Protein AF-A0A2T4DG05-F1 (afdb_monomer_lite)

Foldseek 3Di:
DDVVLVVLFDDDQPLVVLVLQQVQQVVQVPPPDRDFWWKWFQFPPRDIDTATFPDADNVQQKTWGWDADVNHIDIDIDGSVRTPDMDTPPCVVCSCSRSVNPDDD

Sequence (105 aa):
MDFNKLLQLKADSPQNVLKKLYEHSKNEEDKEKPILPQLTLMLSRGVLISGFLLDYNISNGEILLGQLHEGMPELKYCNSASVMSLELHNTKPFMYLLSDGKIAF

Organism: NCBI:txid1046115

Secondary structure (DSSP, 8-state):
--HHHHTT-----HHHHHHHHHHHHHHHTTSSS--PPEEEEEEGGG-EEEEEEEEEETTTTEEEEEEEETTEEEEEEEEGGGEEEEEEES-GGGHHHHTTT-S--

Structure (mmCIF, N/CA/C/O backbone):
data_AF-A0A2T4DG05-F1
#
_entry.id   AF-A0A2T4DG05-F1
#
loop_
_atom_site.group_PDB
_atom_site.id
_atom_site.type_symbol
_atom_site.label_atom_id
_atom_site.label_alt_id
_atom_site.label_comp_id
_atom_site.label_asym_id
_atom_site.label_entity_id
_atom_site.label_seq_id
_atom_site.pdbx_PDB_ins_code
_atom_site.Cartn_x
_atom_site.Cartn_y
_atom_site.Cartn_z
_atom_site.occupancy
_atom_site.B_iso_or_equiv
_atom_site.auth_seq_id
_atom_site.auth_comp_id
_atom_site.auth_asym_id
_atom_site.auth_atom_id
_atom_site.pdbx_PDB_model_num
ATOM 1 N N . MET A 1 1 ? 7.822 -10.251 17.227 1.00 72.31 1 MET A N 1
ATOM 2 C CA . MET A 1 1 ? 7.503 -11.305 16.238 1.00 72.31 1 MET A CA 1
ATOM 3 C C . MET A 1 1 ? 8.800 -12.025 15.918 1.00 72.31 1 MET A C 1
ATOM 5 O O . MET A 1 1 ? 9.816 -11.348 15.869 1.00 72.31 1 MET A O 1
ATOM 9 N N . ASP A 1 2 ? 8.778 -13.348 15.760 1.00 84.75 2 ASP A N 1
ATOM 10 C CA . ASP A 1 2 ? 9.957 -14.127 15.351 1.00 84.75 2 ASP A CA 1
ATOM 11 C C . ASP A 1 2 ? 10.138 -14.059 13.822 1.00 84.75 2 ASP A C 1
ATOM 13 O O . ASP A 1 2 ? 9.152 -14.069 13.080 1.00 84.75 2 ASP A O 1
ATOM 17 N N . PHE A 1 3 ? 11.386 -14.008 13.359 1.00 86.50 3 PHE A N 1
ATOM 18 C CA . PHE A 1 3 ? 11.763 -14.013 11.948 1.00 86.50 3 PHE A CA 1
ATOM 19 C C . PHE A 1 3 ? 11.201 -15.232 11.206 1.00 86.50 3 PHE A C 1
ATOM 21 O O . PHE A 1 3 ? 10.769 -15.111 10.063 1.00 86.50 3 PHE A O 1
ATOM 28 N N . ASN A 1 4 ? 11.082 -16.383 11.875 1.00 89.88 4 ASN A N 1
ATOM 29 C CA . ASN A 1 4 ? 10.478 -17.584 11.286 1.00 89.88 4 ASN A CA 1
ATOM 30 C C . ASN A 1 4 ? 9.037 -17.365 10.796 1.00 89.88 4 ASN A C 1
ATOM 32 O O . ASN A 1 4 ? 8.608 -17.999 9.834 1.00 89.88 4 ASN A O 1
ATOM 36 N N . LYS A 1 5 ? 8.277 -16.449 11.416 1.00 88.38 5 LYS A N 1
ATOM 37 C CA . LYS A 1 5 ? 6.934 -16.097 10.929 1.00 88.38 5 LYS A CA 1
ATOM 38 C C . LYS A 1 5 ? 6.994 -15.325 9.611 1.00 88.38 5 LYS A C 1
ATOM 40 O O . LYS A 1 5 ? 6.131 -15.534 8.767 1.00 88.38 5 LYS A O 1
ATOM 45 N N . LEU A 1 6 ? 8.017 -14.495 9.396 1.00 89.81 6 LEU A N 1
ATOM 46 C CA . LEU A 1 6 ? 8.193 -13.743 8.147 1.00 89.81 6 LEU A CA 1
ATOM 47 C C . LEU A 1 6 ? 8.405 -14.659 6.939 1.00 89.81 6 LEU A C 1
ATOM 49 O O . LEU A 1 6 ? 7.967 -14.319 5.846 1.00 89.81 6 LEU A O 1
ATOM 53 N N . LEU A 1 7 ? 8.988 -15.846 7.139 1.00 90.88 7 LEU A N 1
ATOM 54 C CA . LEU A 1 7 ? 9.178 -16.849 6.081 1.00 90.88 7 LEU A CA 1
ATOM 55 C C . LEU A 1 7 ? 7.858 -17.376 5.490 1.00 90.88 7 LEU A C 1
ATOM 57 O O . LEU A 1 7 ? 7.867 -18.041 4.458 1.00 90.88 7 LEU A O 1
ATOM 61 N N . GLN A 1 8 ? 6.721 -17.103 6.137 1.00 89.81 8 GLN A N 1
ATOM 62 C CA . GLN A 1 8 ? 5.396 -17.480 5.642 1.00 89.81 8 GLN A CA 1
ATOM 63 C C . GLN A 1 8 ? 4.812 -16.464 4.650 1.00 89.81 8 GLN A C 1
ATOM 65 O O . GLN A 1 8 ? 3.806 -16.769 4.001 1.00 89.81 8 GLN A O 1
ATOM 70 N N . LEU A 1 9 ? 5.419 -15.277 4.533 1.00 92.06 9 LEU A N 1
ATOM 71 C CA . LEU A 1 9 ? 5.057 -14.27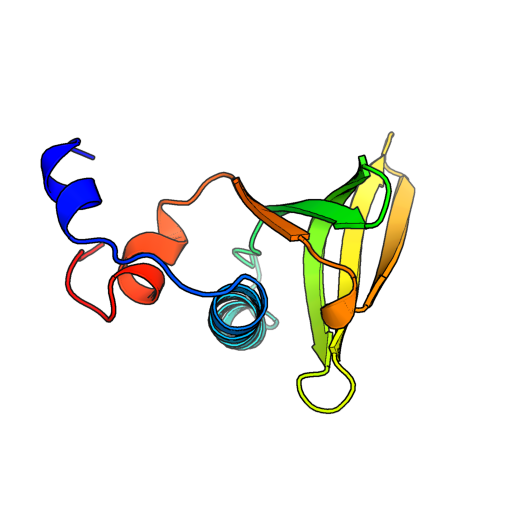8 3.532 1.00 92.06 9 LEU A CA 1
ATOM 72 C C . LEU A 1 9 ? 5.466 -14.751 2.135 1.00 92.06 9 LEU A C 1
ATOM 74 O O . LEU A 1 9 ? 6.465 -15.448 1.954 1.00 92.06 9 LEU A O 1
ATOM 78 N N . LYS A 1 10 ? 4.699 -14.336 1.130 1.00 92.00 10 LYS A N 1
ATOM 79 C CA . LYS A 1 10 ? 5.026 -14.549 -0.280 1.00 92.00 10 LYS A CA 1
ATOM 80 C C . LYS A 1 10 ? 5.280 -13.208 -0.950 1.00 92.00 10 LYS A C 1
ATOM 82 O O . LYS A 1 10 ? 4.671 -12.208 -0.581 1.00 92.00 10 LYS A O 1
ATOM 87 N N . ALA A 1 11 ? 6.171 -13.206 -1.937 1.00 93.31 11 ALA A N 1
ATOM 88 C CA . ALA A 1 11 ? 6.329 -12.056 -2.815 1.00 93.31 11 ALA A CA 1
ATOM 89 C C . ALA A 1 11 ? 5.030 -11.820 -3.600 1.00 93.31 11 ALA A C 1
ATOM 91 O O . ALA A 1 11 ? 4.387 -12.776 -4.038 1.00 93.31 11 ALA A O 1
ATOM 92 N N . ASP A 1 12 ? 4.670 -10.553 -3.777 1.00 94.75 12 ASP A N 1
ATOM 93 C CA . ASP A 1 12 ? 3.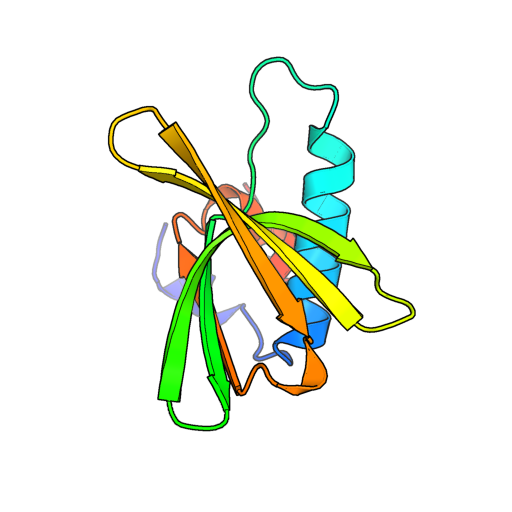486 -10.118 -4.515 1.00 94.75 12 ASP A CA 1
ATOM 94 C C . ASP A 1 12 ? 3.810 -8.815 -5.267 1.00 94.75 12 ASP A C 1
ATOM 96 O O . ASP A 1 12 ? 4.786 -8.130 -4.939 1.00 94.75 12 ASP A O 1
ATOM 100 N N . SER A 1 13 ? 3.034 -8.484 -6.299 1.00 94.56 13 SER A N 1
ATOM 101 C CA . SER A 1 13 ? 3.253 -7.247 -7.056 1.00 94.56 13 SER A CA 1
ATOM 102 C C . SER A 1 13 ? 2.894 -6.021 -6.206 1.00 94.56 13 SER A C 1
ATOM 104 O O . SER A 1 13 ? 1.970 -6.095 -5.388 1.00 94.56 13 SER A O 1
ATOM 106 N N . PRO A 1 14 ? 3.549 -4.859 -6.407 1.00 95.44 14 PRO A N 1
ATOM 107 C CA . PRO A 1 14 ? 3.175 -3.634 -5.702 1.00 95.44 14 PRO A CA 1
ATOM 108 C C . PRO A 1 14 ? 1.682 -3.304 -5.829 1.00 95.44 14 PRO A C 1
ATOM 110 O O . PRO A 1 14 ? 1.062 -2.886 -4.858 1.00 95.44 14 PRO A O 1
ATOM 113 N N . GLN A 1 15 ? 1.083 -3.552 -6.997 1.00 94.81 15 GLN A N 1
ATOM 114 C CA . GLN A 1 15 ? -0.333 -3.288 -7.264 1.00 94.81 15 GLN A CA 1
ATOM 115 C C . GLN A 1 15 ? -1.258 -4.191 -6.435 1.00 94.81 15 GLN A C 1
ATOM 117 O O . GLN A 1 15 ? -2.236 -3.713 -5.862 1.00 94.81 15 GLN A O 1
ATOM 122 N N . ASN A 1 16 ? -0.935 -5.481 -6.313 1.00 94.75 16 ASN A N 1
ATOM 123 C CA . ASN A 1 16 ? -1.712 -6.406 -5.486 1.00 94.75 16 ASN A CA 1
ATOM 124 C C . ASN A 1 16 ? -1.580 -6.079 -3.994 1.00 94.75 16 ASN A C 1
ATOM 126 O O . ASN A 1 16 ? -2.574 -6.114 -3.267 1.00 94.75 16 ASN A O 1
ATOM 130 N N . VAL A 1 17 ? -0.374 -5.716 -3.545 1.00 96.12 17 VAL A N 1
ATOM 131 C CA . VAL A 1 17 ? -0.142 -5.266 -2.165 1.00 96.12 17 VAL A CA 1
ATOM 132 C C . VAL A 1 17 ? -0.954 -4.003 -1.875 1.00 96.12 17 VAL A C 1
ATOM 134 O O . VAL A 1 17 ? -1.672 -3.968 -0.880 1.00 96.12 17 VAL A O 1
ATOM 137 N N . LEU A 1 18 ? -0.915 -3.000 -2.759 1.00 96.62 18 LEU A N 1
ATOM 138 C CA . LEU A 1 18 ? -1.717 -1.776 -2.634 1.00 96.62 18 LEU A CA 1
ATOM 139 C C . LEU A 1 18 ? -3.215 -2.075 -2.561 1.00 96.62 18 LEU A C 1
ATOM 141 O O . LEU A 1 18 ? -3.897 -1.515 -1.708 1.00 96.62 18 LEU A O 1
ATOM 145 N N . LYS A 1 19 ? -3.718 -2.991 -3.396 1.00 95.94 19 LYS A N 1
ATOM 146 C CA . LYS A 1 19 ? -5.122 -3.414 -3.363 1.00 95.94 19 LYS A CA 1
ATOM 147 C C . LYS A 1 19 ? -5.508 -3.998 -2.001 1.00 95.94 19 LYS A C 1
ATOM 149 O O . LYS A 1 19 ? -6.475 -3.537 -1.404 1.00 95.94 19 LYS A O 1
ATOM 154 N N . LYS A 1 20 ? -4.732 -4.962 -1.490 1.00 95.38 20 LYS A N 1
ATOM 155 C CA . LYS A 1 20 ? -4.963 -5.570 -0.167 1.00 95.38 20 LYS A CA 1
ATOM 156 C C . LYS A 1 20 ? -4.967 -4.503 0.933 1.00 95.38 20 LYS A C 1
ATOM 158 O O . LYS A 1 20 ? -5.868 -4.460 1.766 1.00 95.38 20 LYS A O 1
ATOM 163 N N . LEU A 1 21 ? -3.960 -3.630 0.930 1.00 96.00 21 LEU A N 1
ATOM 164 C CA . LEU A 1 21 ? -3.813 -2.565 1.924 1.00 96.00 21 LEU A CA 1
ATOM 165 C C . LEU A 1 21 ? -4.956 -1.545 1.862 1.00 96.00 21 LEU A C 1
ATOM 167 O O . LEU A 1 21 ? -5.427 -1.102 2.904 1.00 96.00 21 LEU A O 1
ATOM 171 N N . TYR A 1 22 ? -5.435 -1.213 0.667 1.00 95.38 22 TYR A N 1
ATOM 172 C CA . TYR A 1 22 ? -6.576 -0.323 0.485 1.00 95.38 22 TYR A CA 1
ATOM 173 C C . TYR A 1 22 ? -7.882 -0.922 1.014 1.00 95.38 22 TYR A C 1
ATOM 175 O O . TYR A 1 22 ? -8.627 -0.244 1.719 1.00 95.38 22 TYR A O 1
ATOM 183 N N . GLU A 1 23 ? -8.138 -2.203 0.737 1.00 93.31 23 GLU A N 1
ATOM 184 C CA . GLU A 1 23 ? -9.290 -2.922 1.299 1.00 93.31 23 GLU A CA 1
ATOM 185 C C . GLU A 1 23 ? -9.261 -2.907 2.836 1.00 93.31 23 GLU A C 1
ATOM 187 O O . GLU A 1 23 ? -10.303 -2.780 3.477 1.00 93.31 23 GLU A O 1
ATOM 192 N N . HIS A 1 24 ? -8.072 -2.971 3.447 1.00 92.00 24 HIS A N 1
ATOM 193 C CA . HIS A 1 24 ? -7.927 -2.767 4.887 1.00 92.00 24 HIS A CA 1
ATOM 194 C C . HIS A 1 24 ? -8.255 -1.330 5.308 1.00 92.00 24 HIS A C 1
ATOM 196 O O . HIS A 1 24 ? -9.084 -1.163 6.198 1.00 92.00 24 HIS A O 1
ATOM 202 N N . SER A 1 25 ? -7.678 -0.310 4.659 1.00 92.44 25 SER A N 1
ATOM 203 C CA . SER A 1 25 ? -7.967 1.102 4.964 1.00 92.44 25 SER A CA 1
ATOM 204 C C . SER A 1 25 ? -9.466 1.411 4.914 1.00 92.44 25 SER A C 1
ATOM 206 O O . SER A 1 25 ? -9.970 2.118 5.781 1.00 92.44 25 SER A O 1
ATOM 208 N N . LYS A 1 26 ? -10.205 0.820 3.966 1.00 92.31 26 LYS A N 1
ATOM 209 C CA . LYS A 1 26 ? -11.665 0.975 3.871 1.00 92.31 26 LYS A CA 1
ATOM 210 C C . LYS A 1 26 ? -12.426 0.441 5.080 1.00 92.31 26 LYS A C 1
ATOM 212 O O . LYS A 1 26 ? -13.450 1.002 5.444 1.00 92.31 26 LYS A O 1
ATOM 217 N N . ASN A 1 27 ? -11.915 -0.594 5.742 1.00 90.38 27 ASN A N 1
ATOM 218 C CA . ASN A 1 27 ? -12.499 -1.106 6.985 1.00 90.38 27 ASN A CA 1
ATOM 219 C C . ASN A 1 27 ? -12.116 -0.269 8.223 1.00 90.38 27 ASN A C 1
ATOM 221 O O . ASN A 1 27 ? -12.643 -0.509 9.312 1.00 90.38 27 ASN A O 1
ATOM 225 N N . GLU A 1 28 ? -11.186 0.678 8.080 1.00 91.44 28 GLU A N 1
ATOM 226 C CA . GLU A 1 28 ? -10.707 1.552 9.153 1.00 91.44 28 GLU A CA 1
ATOM 227 C C . GLU A 1 28 ? -11.307 2.970 9.092 1.00 91.44 28 GLU A C 1
ATOM 229 O O . GLU A 1 28 ? -11.256 3.654 10.108 1.00 91.44 28 GLU A O 1
ATOM 234 N N . GLU A 1 29 ? -11.886 3.409 7.961 1.00 84.06 29 GLU A N 1
ATOM 235 C CA . GLU A 1 29 ? -12.318 4.807 7.714 1.00 84.06 29 GLU A CA 1
ATOM 236 C C . GLU A 1 29 ? -13.223 5.400 8.810 1.00 84.06 29 GLU A C 1
ATOM 238 O O . GLU A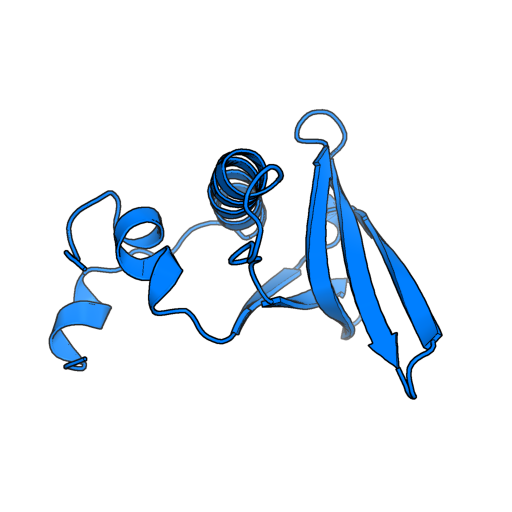 1 29 ? -13.055 6.564 9.168 1.00 84.06 29 GLU A O 1
ATOM 243 N N . ASP A 1 30 ? -14.120 4.601 9.395 1.00 88.25 30 ASP A N 1
ATOM 244 C CA . ASP A 1 30 ? -15.075 5.062 10.417 1.00 88.25 30 ASP A CA 1
ATOM 245 C C . ASP A 1 30 ? -14.583 4.882 11.865 1.00 88.25 30 ASP A C 1
ATOM 247 O O . ASP A 1 30 ? -15.314 5.139 12.827 1.00 88.25 30 ASP A O 1
ATOM 251 N N . LYS A 1 31 ? -13.354 4.396 12.065 1.00 91.81 31 LYS A N 1
ATOM 252 C CA . LYS A 1 31 ? -12.817 4.162 13.409 1.00 91.81 31 LYS A CA 1
ATOM 253 C C . LYS A 1 31 ? -12.258 5.451 13.996 1.00 91.81 31 LYS A C 1
ATOM 255 O O . LYS A 1 31 ? -11.574 6.213 13.328 1.00 91.81 31 LYS A O 1
ATOM 260 N N . GLU A 1 32 ? -12.447 5.635 15.303 1.00 88.69 32 GLU A N 1
ATOM 261 C CA . GLU A 1 32 ? -11.903 6.785 16.047 1.00 88.69 32 GLU A CA 1
ATOM 262 C C . GLU A 1 32 ? -10.367 6.889 15.940 1.00 88.69 32 GLU A C 1
ATOM 264 O O . GLU A 1 32 ? -9.793 7.975 16.003 1.00 88.69 32 GLU A O 1
ATOM 269 N N . LYS A 1 33 ? -9.688 5.745 15.778 1.00 89.56 33 LYS A N 1
ATOM 270 C CA . LYS A 1 33 ? -8.233 5.638 15.611 1.00 89.56 33 LYS A CA 1
ATOM 271 C C . LYS A 1 33 ? -7.919 4.658 14.475 1.00 89.56 33 LYS A C 1
ATOM 273 O O . LYS A 1 33 ? -7.664 3.487 14.764 1.00 89.56 33 LYS A O 1
ATOM 278 N N . PRO A 1 34 ? -7.973 5.105 13.210 1.00 91.75 34 PRO A N 1
ATOM 279 C CA . PRO A 1 34 ? -7.766 4.231 12.064 1.00 91.75 34 PRO A CA 1
ATOM 280 C C . PRO A 1 34 ? -6.307 3.772 11.985 1.00 91.75 34 PRO A C 1
ATOM 282 O O . PRO A 1 34 ? -5.377 4.560 12.191 1.00 91.75 34 PRO A O 1
ATOM 285 N N . ILE A 1 35 ? -6.090 2.500 11.659 1.00 92.62 35 ILE A N 1
ATOM 286 C CA . ILE A 1 35 ? -4.756 1.941 11.423 1.00 92.62 35 ILE A CA 1
ATOM 287 C C . ILE A 1 35 ? -4.468 1.968 9.920 1.00 92.62 35 ILE A C 1
ATOM 289 O O . ILE A 1 35 ? -4.725 1.012 9.194 1.00 92.62 35 ILE A O 1
ATOM 293 N N . LEU A 1 36 ? -3.916 3.083 9.439 1.00 95.00 36 LEU A N 1
ATOM 294 C CA . LEU A 1 36 ? -3.615 3.248 8.016 1.00 95.00 36 LEU A CA 1
ATOM 295 C C . LEU A 1 36 ? -2.215 2.723 7.641 1.00 95.00 36 LEU A C 1
ATOM 297 O O . LEU A 1 36 ? -1.257 2.927 8.395 1.00 95.00 36 LEU A O 1
ATOM 301 N N . 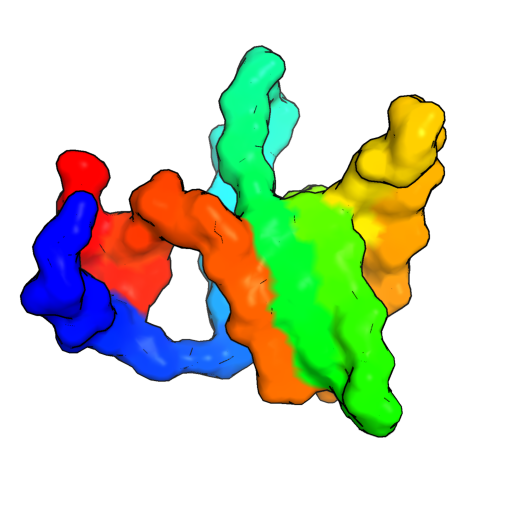PRO A 1 37 ? -2.052 2.090 6.464 1.00 96.75 37 PRO A N 1
ATOM 302 C CA . PRO A 1 37 ? -0.752 1.663 5.955 1.00 96.75 37 PRO A CA 1
ATOM 303 C C . PRO A 1 37 ? 0.153 2.859 5.661 1.00 96.75 37 PRO A C 1
ATOM 305 O O . PRO A 1 37 ? -0.216 3.741 4.890 1.00 96.75 37 PRO A O 1
ATOM 308 N N . GLN A 1 38 ? 1.362 2.870 6.221 1.00 97.19 38 GLN A N 1
ATOM 309 C CA . GLN A 1 38 ? 2.388 3.857 5.890 1.00 97.19 38 GLN A CA 1
ATOM 310 C C . GLN A 1 38 ? 3.361 3.268 4.871 1.00 97.19 38 GLN A C 1
ATOM 312 O O . GLN A 1 38 ? 3.972 2.231 5.119 1.00 97.19 38 GLN A O 1
ATOM 317 N N . LEU A 1 39 ? 3.524 3.939 3.735 1.00 97.19 39 LEU A N 1
ATOM 318 C CA . LEU A 1 39 ? 4.262 3.433 2.585 1.00 97.19 39 LEU A CA 1
ATOM 319 C C . LEU A 1 39 ? 5.407 4.363 2.192 1.00 97.19 39 LEU A C 1
ATOM 321 O O . LEU A 1 39 ? 5.286 5.584 2.304 1.00 97.19 39 LEU A O 1
ATOM 325 N N . THR A 1 40 ? 6.470 3.776 1.649 1.00 97.88 40 THR A N 1
ATOM 326 C CA . THR A 1 40 ? 7.399 4.442 0.731 1.00 97.88 40 THR A CA 1
ATOM 327 C C . THR A 1 40 ? 7.284 3.760 -0.627 1.00 97.88 40 THR A C 1
ATOM 329 O O . THR A 1 40 ? 7.448 2.547 -0.738 1.00 97.88 40 THR A O 1
ATOM 332 N N . LEU A 1 41 ? 6.989 4.529 -1.668 1.00 97.88 41 LEU A N 1
ATOM 333 C CA . LEU A 1 41 ? 6.901 4.056 -3.044 1.00 97.88 41 LEU A CA 1
ATOM 334 C C . LEU A 1 41 ? 8.107 4.562 -3.826 1.00 97.88 41 LEU A C 1
ATOM 336 O O . LEU A 1 41 ? 8.381 5.765 -3.846 1.00 97.88 41 LEU A O 1
ATOM 340 N N . MET A 1 42 ? 8.788 3.649 -4.514 1.00 97.62 42 MET A N 1
ATOM 341 C CA . MET A 1 42 ? 9.738 4.004 -5.559 1.00 97.62 42 MET A CA 1
ATOM 342 C C . MET A 1 42 ? 9.008 4.026 -6.890 1.00 97.62 42 MET A C 1
ATOM 344 O O . MET A 1 42 ? 8.502 3.004 -7.355 1.00 97.62 42 MET A O 1
ATOM 348 N N . LEU A 1 43 ? 8.969 5.197 -7.509 1.00 96.12 43 LEU A N 1
ATOM 349 C CA . LEU A 1 43 ? 8.418 5.394 -8.836 1.00 96.12 43 LEU A CA 1
ATOM 350 C C . LEU A 1 43 ? 9.509 5.247 -9.902 1.00 96.12 43 LEU A C 1
ATOM 352 O O . LEU A 1 43 ? 10.714 5.287 -9.627 1.00 96.12 43 LEU A O 1
ATOM 356 N N . SER A 1 44 ? 9.076 5.136 -11.156 1.00 92.44 44 SER A N 1
ATOM 357 C CA . SER A 1 44 ? 9.957 5.191 -12.320 1.00 92.44 44 SER A CA 1
ATOM 358 C C . SER A 1 44 ? 10.895 6.404 -12.254 1.00 92.44 44 SER A C 1
ATOM 360 O O . SER A 1 44 ? 10.505 7.477 -11.793 1.00 92.44 44 SER A O 1
ATOM 362 N N . ARG A 1 45 ? 12.131 6.237 -12.742 1.00 90.31 45 ARG A N 1
ATOM 363 C CA . ARG A 1 45 ? 13.204 7.254 -12.688 1.00 90.31 45 ARG A CA 1
ATOM 364 C C . ARG A 1 45 ? 13.736 7.556 -11.277 1.00 90.31 45 ARG A C 1
ATOM 366 O O . ARG A 1 45 ? 14.413 8.561 -11.096 1.00 90.31 45 ARG A O 1
ATOM 373 N N . GLY A 1 46 ? 13.474 6.679 -10.305 1.00 88.75 46 GLY A N 1
ATOM 374 C CA . GLY A 1 46 ? 14.091 6.734 -8.975 1.00 88.75 46 GLY A CA 1
ATOM 375 C C . GLY A 1 46 ? 13.478 7.766 -8.028 1.00 88.75 46 GLY A C 1
ATOM 376 O O . GLY A 1 46 ? 14.079 8.081 -7.005 1.00 88.75 46 GLY A O 1
ATOM 377 N N . VAL A 1 47 ? 12.296 8.298 -8.350 1.00 95.12 47 VAL A N 1
ATOM 378 C CA . VAL A 1 47 ? 11.570 9.208 -7.456 1.00 95.12 47 VAL A CA 1
ATOM 379 C C . VAL A 1 47 ? 11.007 8.411 -6.282 1.00 95.12 47 VAL A C 1
ATOM 381 O O . VAL A 1 47 ? 10.345 7.397 -6.489 1.00 95.12 47 VAL A O 1
ATOM 384 N N . LEU A 1 48 ? 11.244 8.881 -5.059 1.00 96.56 48 LEU A N 1
ATOM 385 C CA . LEU A 1 48 ? 10.679 8.304 -3.842 1.00 96.56 48 LEU A CA 1
ATOM 386 C C . LEU A 1 48 ? 9.579 9.213 -3.304 1.00 96.56 48 LEU A C 1
ATOM 388 O O . LEU A 1 48 ? 9.770 10.422 -3.180 1.00 96.56 48 LEU A O 1
ATOM 392 N N . ILE A 1 49 ? 8.442 8.620 -2.959 1.00 96.12 49 ILE A N 1
ATOM 393 C CA . ILE A 1 49 ? 7.369 9.299 -2.234 1.00 96.12 49 ILE A CA 1
ATOM 394 C C . ILE A 1 49 ? 6.964 8.464 -1.028 1.00 96.12 49 ILE A C 1
ATOM 396 O O . ILE A 1 49 ? 6.966 7.238 -1.094 1.00 96.12 49 ILE A O 1
ATOM 400 N N . SER A 1 50 ? 6.580 9.123 0.059 1.00 96.75 50 SER A N 1
ATOM 401 C CA . SER A 1 50 ? 6.138 8.450 1.277 1.00 96.75 50 SER A CA 1
ATOM 402 C C . SER A 1 50 ? 4.896 9.115 1.856 1.00 96.75 50 SER A C 1
ATOM 404 O O . SER A 1 50 ? 4.645 10.302 1.620 1.00 96.75 50 SER A O 1
ATOM 406 N N . GLY A 1 51 ? 4.120 8.335 2.602 1.00 97.06 51 GLY A N 1
ATOM 407 C CA . GLY A 1 51 ? 2.930 8.794 3.311 1.00 97.06 51 GLY A CA 1
ATOM 408 C C . GLY A 1 51 ? 2.007 7.641 3.698 1.00 97.06 51 GLY A C 1
ATOM 409 O O . GLY A 1 51 ? 2.279 6.477 3.402 1.00 97.06 51 GLY A O 1
ATOM 410 N N . PHE A 1 52 ? 0.908 7.970 4.366 1.00 96.94 52 PHE A N 1
ATOM 411 C CA . PHE A 1 52 ? -0.179 7.038 4.646 1.00 96.94 52 PHE A CA 1
ATOM 412 C C . PHE A 1 52 ? -1.042 6.841 3.405 1.00 96.94 52 PHE A C 1
ATOM 414 O O . PHE A 1 52 ? -1.368 7.813 2.725 1.00 96.94 52 PHE A O 1
ATOM 421 N N . LEU A 1 53 ? -1.422 5.597 3.121 1.00 97.25 53 LEU A N 1
ATOM 422 C CA . LEU A 1 53 ? -2.342 5.261 2.042 1.00 97.25 53 LEU A CA 1
ATOM 423 C C . LEU A 1 53 ? -3.758 5.708 2.413 1.00 97.25 53 LEU A C 1
ATOM 425 O O . LEU A 1 53 ? -4.420 5.053 3.221 1.00 97.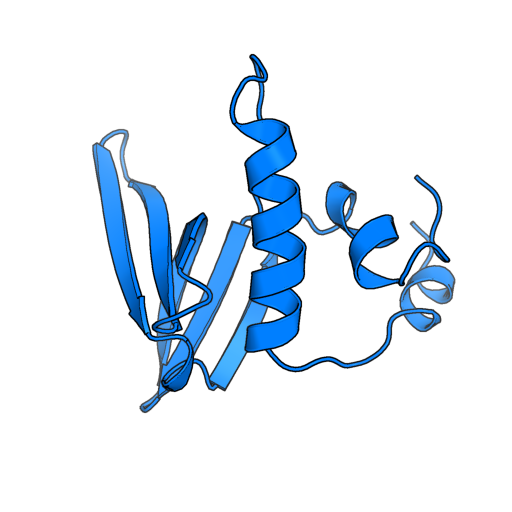25 53 LEU A O 1
ATOM 429 N N . LEU A 1 54 ? -4.198 6.817 1.817 1.00 96.00 54 LEU A N 1
ATOM 430 C CA . LEU A 1 54 ? -5.534 7.369 2.035 1.00 96.00 54 LEU A CA 1
ATOM 431 C C . LEU A 1 54 ? -6.543 6.806 1.036 1.00 96.00 54 LEU A C 1
ATOM 433 O O . LEU A 1 54 ? -7.653 6.465 1.423 1.00 96.00 54 LEU A O 1
ATOM 437 N N . ASP A 1 55 ? -6.158 6.697 -0.238 1.00 96.75 55 ASP A N 1
ATOM 438 C CA . ASP A 1 55 ? -7.034 6.156 -1.277 1.00 96.75 55 ASP A CA 1
ATOM 439 C C . ASP A 1 55 ? -6.249 5.424 -2.371 1.00 96.75 55 ASP A C 1
ATOM 441 O O . ASP A 1 55 ? -5.085 5.737 -2.651 1.00 96.75 55 ASP A O 1
ATOM 445 N N . TYR A 1 56 ? -6.900 4.443 -2.993 1.00 97.25 56 TYR A N 1
ATOM 446 C CA . TYR A 1 56 ? -6.399 3.735 -4.163 1.00 97.25 56 TYR A CA 1
ATOM 447 C C . TYR A 1 56 ? -7.558 3.375 -5.092 1.00 97.25 56 TYR A C 1
ATOM 449 O O . TYR A 1 56 ? -8.347 2.467 -4.824 1.00 97.25 56 TYR A O 1
ATOM 457 N N . ASN A 1 57 ? -7.639 4.053 -6.232 1.00 96.50 57 ASN A N 1
ATOM 458 C CA . ASN A 1 57 ? -8.621 3.723 -7.249 1.00 96.50 57 ASN A CA 1
ATOM 459 C C . ASN A 1 57 ? -8.123 2.527 -8.068 1.00 96.50 57 ASN A C 1
ATOM 461 O O . ASN A 1 57 ? -7.306 2.651 -8.978 1.00 96.50 57 ASN A O 1
ATOM 465 N N . ILE A 1 58 ? -8.656 1.348 -7.751 1.00 93.88 58 ILE A N 1
ATOM 466 C CA . ILE A 1 58 ? -8.285 0.076 -8.390 1.00 93.88 58 ILE A CA 1
ATOM 467 C C . ILE A 1 58 ? -8.533 0.103 -9.911 1.00 93.88 58 ILE A C 1
ATOM 469 O O . ILE A 1 58 ? -7.830 -0.578 -10.655 1.00 93.88 58 ILE A O 1
ATOM 473 N N . SER A 1 59 ? -9.511 0.883 -10.390 1.00 93.88 59 SER A N 1
ATOM 474 C CA . SER A 1 59 ? -9.920 0.877 -11.803 1.00 93.88 59 SER A CA 1
ATOM 475 C C . SER A 1 59 ? -8.938 1.615 -12.711 1.00 93.88 59 SER A C 1
ATOM 477 O O . SER A 1 59 ? -8.674 1.162 -13.822 1.00 93.88 59 SER A O 1
ATOM 479 N N . ASN A 1 60 ? -8.405 2.753 -12.263 1.00 94.81 60 ASN A N 1
ATOM 480 C CA . ASN A 1 60 ? -7.471 3.576 -13.046 1.00 94.81 60 ASN A CA 1
ATOM 481 C C . ASN A 1 60 ? -6.043 3.595 -12.464 1.00 94.81 60 ASN A C 1
ATOM 483 O O . ASN A 1 60 ? -5.124 4.158 -13.065 1.00 94.81 60 ASN A O 1
ATOM 487 N N . GLY A 1 61 ? -5.843 2.949 -11.317 1.00 95.75 61 GLY A N 1
ATOM 488 C CA . GLY A 1 61 ? -4.559 2.798 -10.661 1.00 95.75 61 GLY A CA 1
ATOM 489 C C . GLY A 1 61 ? -4.054 4.054 -9.951 1.00 95.75 61 GLY A C 1
ATOM 490 O O . GLY A 1 61 ? -2.859 4.104 -9.665 1.00 95.75 61 GLY A O 1
ATOM 491 N N . GLU A 1 62 ? -4.888 5.061 -9.695 1.00 97.88 62 GLU A N 1
ATOM 492 C CA . GLU A 1 62 ? -4.495 6.279 -8.975 1.00 97.88 62 GLU A CA 1
ATOM 493 C C . GLU A 1 62 ? -4.326 6.016 -7.477 1.00 97.88 62 GLU A C 1
ATOM 495 O O . GLU A 1 62 ? -5.169 5.384 -6.846 1.00 97.88 62 GLU A O 1
ATOM 500 N N . ILE A 1 63 ? -3.233 6.516 -6.906 1.00 98.06 63 ILE A N 1
ATOM 501 C CA . ILE A 1 63 ? -2.876 6.376 -5.493 1.00 98.06 63 ILE A CA 1
ATOM 502 C C . ILE A 1 63 ? -2.836 7.768 -4.866 1.00 98.06 63 ILE A C 1
ATOM 504 O O . ILE A 1 63 ? -2.166 8.662 -5.396 1.00 98.06 63 ILE A O 1
ATOM 508 N N . LEU A 1 64 ? -3.470 7.915 -3.702 1.00 97.94 64 LEU A N 1
ATOM 509 C CA . LEU A 1 64 ? -3.366 9.087 -2.841 1.00 97.94 64 LEU A CA 1
ATOM 510 C C . LEU A 1 64 ? -2.636 8.726 -1.546 1.00 97.94 64 LEU A C 1
ATOM 512 O O . LEU A 1 64 ? -3.118 7.925 -0.739 1.00 97.94 64 LEU A O 1
ATOM 516 N N . LEU A 1 65 ? -1.489 9.368 -1.333 1.00 97.81 65 LEU A N 1
ATOM 517 C CA . LEU A 1 65 ? -0.781 9.351 -0.059 1.00 97.81 65 LEU A CA 1
ATOM 518 C C . LEU A 1 65 ? -0.964 10.680 0.674 1.00 97.81 65 LEU A C 1
ATOM 520 O O . LEU A 1 65 ? -0.932 11.745 0.054 1.00 97.81 65 LEU A O 1
ATOM 524 N N . GLY A 1 66 ? -1.089 10.620 1.996 1.00 96.94 66 GLY A N 1
ATOM 525 C CA . GLY A 1 66 ? -1.153 11.795 2.859 1.00 96.94 66 GLY A CA 1
ATOM 526 C C . GLY A 1 66 ? -0.195 11.707 4.037 1.00 96.94 66 GLY A C 1
ATOM 527 O O . GLY A 1 66 ? 0.081 10.627 4.553 1.00 96.94 66 GLY A O 1
ATOM 528 N N . GLN A 1 67 ? 0.322 12.845 4.477 1.00 95.81 67 GLN A N 1
ATOM 529 C CA . GLN A 1 67 ? 1.105 12.948 5.708 1.00 95.81 67 GLN A CA 1
ATOM 530 C C . GLN A 1 67 ? 0.985 14.348 6.310 1.00 95.81 67 GLN A C 1
ATOM 532 O O . GLN A 1 67 ? 0.516 15.273 5.650 1.00 95.81 67 GLN A O 1
ATOM 537 N N . LEU A 1 68 ? 1.435 14.503 7.554 1.00 94.38 68 LEU A N 1
ATOM 538 C CA . LEU A 1 68 ? 1.629 15.811 8.172 1.00 94.38 68 LEU A CA 1
ATOM 539 C C . LEU A 1 68 ? 3.119 16.151 8.142 1.00 94.38 68 LEU A C 1
ATOM 541 O O . LEU A 1 68 ? 3.934 15.402 8.680 1.00 94.38 68 LEU A O 1
ATOM 545 N N . HIS A 1 69 ? 3.465 17.279 7.535 1.00 90.38 69 HIS A N 1
ATOM 546 C CA . HIS A 1 69 ? 4.804 17.852 7.576 1.00 90.38 69 HIS A CA 1
ATOM 547 C C . HIS A 1 69 ? 4.734 19.171 8.341 1.00 90.38 69 HIS A C 1
ATOM 549 O O . HIS A 1 69 ? 3.974 20.059 7.970 1.00 90.38 69 HIS A O 1
ATOM 555 N N . GLU A 1 70 ? 5.442 19.260 9.469 1.00 93.06 70 GLU A N 1
ATOM 556 C CA . GLU A 1 70 ? 5.383 20.425 10.373 1.00 93.06 70 GLU A CA 1
ATOM 557 C C . GLU A 1 70 ? 3.947 20.806 10.797 1.00 93.06 70 GLU A C 1
ATOM 559 O O . GLU A 1 70 ? 3.603 21.970 10.971 1.00 93.06 70 GLU A O 1
ATOM 564 N N . GLY A 1 71 ? 3.079 19.799 10.951 1.00 93.12 71 GLY A N 1
ATOM 565 C CA . GLY A 1 71 ? 1.666 19.986 11.297 1.00 93.12 71 GLY A CA 1
ATOM 566 C C . GLY A 1 71 ? 0.766 20.393 10.125 1.00 93.12 71 GLY A C 1
ATOM 567 O O . GLY A 1 71 ? -0.451 20.433 10.290 1.00 93.12 71 GLY A O 1
ATOM 568 N N . MET A 1 72 ? 1.331 20.629 8.941 1.00 95.62 72 MET A N 1
ATOM 569 C CA . MET A 1 72 ? 0.586 20.963 7.731 1.00 95.62 72 MET A CA 1
ATOM 570 C C . MET A 1 72 ? 0.319 19.705 6.894 1.00 95.62 72 MET A C 1
ATOM 572 O O . MET A 1 72 ? 1.203 18.854 6.761 1.00 95.62 72 MET A O 1
ATOM 576 N N . PRO A 1 73 ? -0.887 19.552 6.322 1.00 95.94 73 PRO A N 1
ATOM 577 C CA . PRO A 1 73 ? -1.198 18.409 5.478 1.00 95.94 73 PRO A CA 1
ATOM 578 C C . PRO A 1 73 ? -0.449 18.488 4.146 1.00 95.94 73 PRO A C 1
ATOM 580 O O . PRO A 1 73 ? -0.516 19.485 3.431 1.00 95.94 73 PRO A O 1
ATOM 583 N N . GLU A 1 74 ? 0.200 17.389 3.780 1.00 97.50 74 GLU A N 1
ATOM 584 C CA . GLU A 1 74 ? 0.770 17.168 2.458 1.00 97.50 74 GLU A CA 1
ATOM 585 C C . GLU A 1 74 ? 0.083 15.989 1.781 1.00 97.50 74 GLU A C 1
ATOM 587 O O . GLU A 1 74 ? -0.012 14.902 2.355 1.00 97.50 74 GLU A O 1
ATOM 592 N N . LEU A 1 75 ? -0.317 16.184 0.526 1.00 97.75 75 LEU A N 1
ATOM 593 C CA . LEU A 1 75 ? -0.935 15.157 -0.307 1.00 97.75 75 LEU A CA 1
ATOM 594 C C . LEU A 1 75 ? -0.047 14.852 -1.512 1.00 97.75 75 LEU A C 1
ATOM 596 O O . LEU A 1 75 ? 0.526 15.757 -2.120 1.00 97.75 75 LEU A O 1
ATOM 600 N N . LYS A 1 76 ? 0.062 13.574 -1.866 1.00 97.38 76 LYS A N 1
ATOM 601 C CA . LYS A 1 76 ? 0.847 13.096 -3.007 1.00 97.38 76 LYS A CA 1
ATOM 602 C C . LYS A 1 76 ? -0.022 12.171 -3.848 1.00 97.38 76 LYS A C 1
ATOM 604 O O . LYS A 1 76 ? -0.481 11.142 -3.360 1.00 97.38 76 LYS A O 1
ATOM 609 N N . TYR A 1 77 ? -0.215 12.539 -5.111 1.00 96.62 77 TYR A N 1
ATOM 610 C CA . TYR A 1 77 ? -0.936 11.738 -6.097 1.00 96.62 77 TYR A CA 1
ATOM 611 C C . TYR A 1 77 ? 0.067 11.066 -7.028 1.00 96.62 77 TYR A C 1
ATOM 613 O O . TYR A 1 77 ? 0.983 11.718 -7.534 1.00 96.62 77 TYR A O 1
ATOM 621 N N . CYS A 1 78 ? -0.093 9.770 -7.269 1.00 95.88 78 CYS A N 1
ATOM 622 C CA . CYS A 1 78 ? 0.721 9.052 -8.246 1.00 95.88 78 CYS A CA 1
ATOM 623 C C . CYS A 1 78 ? -0.070 7.923 -8.908 1.00 95.88 78 CYS A C 1
ATOM 625 O O . CYS A 1 78 ? -1.182 7.602 -8.497 1.00 95.88 78 CYS A O 1
ATOM 627 N N . ASN A 1 79 ? 0.502 7.322 -9.949 1.00 96.06 79 ASN A N 1
ATOM 628 C CA . ASN A 1 79 ? -0.115 6.196 -10.639 1.00 96.06 79 ASN A CA 1
ATOM 629 C C . ASN A 1 79 ? 0.625 4.892 -10.310 1.00 96.06 79 ASN A C 1
ATOM 631 O O . ASN A 1 79 ? 1.847 4.812 -10.451 1.00 96.06 79 ASN A O 1
ATOM 635 N N . SER A 1 80 ? -0.119 3.856 -9.930 1.00 96.25 80 SER A N 1
ATOM 636 C CA . SER A 1 80 ? 0.386 2.517 -9.601 1.00 96.25 80 SER A CA 1
ATOM 637 C C . SER A 1 80 ? 1.150 1.835 -10.742 1.00 96.25 80 SER A C 1
ATOM 639 O O . SER A 1 80 ? 2.022 1.012 -10.472 1.00 96.25 80 SER A O 1
ATOM 641 N N . ALA A 1 81 ? 0.907 2.204 -12.004 1.00 94.81 81 ALA A N 1
ATOM 642 C CA . ALA A 1 81 ? 1.688 1.734 -13.151 1.00 94.81 81 ALA A CA 1
ATOM 643 C C . ALA A 1 81 ? 3.125 2.282 -13.161 1.00 94.81 81 ALA A C 1
ATOM 645 O O . ALA A 1 81 ? 4.009 1.689 -13.771 1.00 94.81 81 ALA A O 1
ATOM 646 N N . SER A 1 82 ? 3.374 3.406 -12.479 1.00 95.00 82 SER A N 1
ATOM 647 C CA . SER A 1 82 ? 4.716 3.977 -12.321 1.00 95.00 82 SER A CA 1
ATOM 648 C C . SER A 1 82 ? 5.466 3.441 -11.099 1.00 95.00 82 SER A C 1
ATOM 650 O O . SER A 1 82 ? 6.657 3.715 -10.968 1.00 95.00 82 SER A O 1
ATOM 652 N N . VAL A 1 83 ? 4.798 2.689 -10.217 1.00 97.00 83 VAL A N 1
ATOM 653 C CA . VAL A 1 83 ? 5.393 2.139 -8.992 1.00 97.00 83 VAL A CA 1
ATOM 654 C C . VAL A 1 83 ? 6.254 0.930 -9.345 1.00 97.00 83 VAL A C 1
ATOM 656 O O . VAL A 1 83 ? 5.760 -0.089 -9.824 1.00 97.00 83 VAL A O 1
ATOM 659 N N . MET A 1 84 ? 7.552 1.045 -9.080 1.00 96.25 84 MET A N 1
ATOM 660 C CA . MET A 1 84 ? 8.538 -0.016 -9.271 1.00 96.25 84 MET A CA 1
ATOM 661 C C . MET A 1 84 ? 8.697 -0.898 -8.034 1.00 96.25 84 MET A C 1
ATOM 663 O O . MET A 1 84 ? 8.883 -2.107 -8.155 1.00 96.25 84 MET A O 1
ATOM 667 N N . SER A 1 85 ? 8.638 -0.304 -6.843 1.00 96.44 85 SER A N 1
ATOM 668 C CA . SER A 1 85 ? 8.687 -1.035 -5.579 1.00 96.44 85 SER A CA 1
ATOM 669 C C . SER A 1 85 ? 7.932 -0.292 -4.483 1.00 96.44 85 SER A C 1
ATOM 671 O O . SER A 1 85 ? 7.650 0.905 -4.586 1.00 96.44 85 SER A O 1
ATOM 673 N N . LEU A 1 86 ? 7.581 -1.039 -3.439 1.00 96.81 86 LEU A N 1
ATOM 674 C CA . LEU A 1 86 ? 6.837 -0.561 -2.286 1.00 96.81 86 LEU A CA 1
ATOM 675 C C . LEU A 1 86 ? 7.508 -1.093 -1.024 1.00 96.81 86 LEU A C 1
ATOM 677 O O . LEU A 1 86 ? 7.766 -2.289 -0.898 1.00 96.81 86 LEU A O 1
ATOM 681 N N . GLU A 1 87 ? 7.752 -0.193 -0.087 1.00 97.06 87 GLU A N 1
ATOM 682 C CA . GLU A 1 87 ? 8.148 -0.488 1.280 1.00 97.06 87 GLU A CA 1
ATOM 683 C C . GLU A 1 87 ? 6.977 -0.139 2.202 1.00 97.06 87 GLU A C 1
ATOM 685 O O . GLU A 1 87 ? 6.421 0.958 2.128 1.00 97.06 87 GLU A O 1
ATOM 690 N N . LEU A 1 88 ? 6.583 -1.088 3.048 1.00 96.00 88 LEU A N 1
ATOM 691 C CA . LEU A 1 88 ? 5.537 -0.905 4.049 1.00 96.00 88 LEU A CA 1
ATOM 692 C C . LEU A 1 88 ? 6.193 -0.750 5.420 1.00 96.00 88 LEU A C 1
ATOM 694 O O . LEU A 1 88 ? 6.975 -1.601 5.843 1.00 96.00 88 LEU A O 1
ATOM 698 N N . HIS A 1 89 ? 5.831 0.316 6.121 1.00 94.25 89 HIS A N 1
ATOM 699 C CA . HIS A 1 89 ? 6.295 0.616 7.472 1.00 94.25 89 HIS A CA 1
ATOM 700 C C . HIS A 1 89 ? 5.290 0.112 8.502 1.00 94.25 89 HIS A C 1
ATOM 702 O O . HIS A 1 89 ? 4.100 -0.018 8.217 1.00 94.25 89 HIS A O 1
ATOM 708 N N . ASN A 1 90 ? 5.765 -0.166 9.720 1.00 89.56 90 ASN A N 1
ATOM 709 C CA . ASN A 1 90 ? 4.922 -0.607 10.838 1.00 89.56 90 ASN A CA 1
ATOM 710 C C . ASN A 1 90 ? 4.002 -1.788 10.464 1.00 89.56 90 ASN A C 1
ATOM 712 O O . ASN A 1 90 ? 2.814 -1.790 10.759 1.00 89.56 90 ASN A O 1
ATOM 716 N N . THR A 1 91 ? 4.567 -2.814 9.821 1.00 90.94 91 THR A N 1
ATOM 717 C CA . THR A 1 91 ? 3.844 -3.894 9.117 1.00 90.94 91 THR A CA 1
ATOM 718 C C . THR A 1 91 ? 3.001 -4.813 10.001 1.00 90.94 91 THR A C 1
ATOM 720 O O . THR A 1 91 ? 2.154 -5.542 9.486 1.00 90.94 91 THR A O 1
ATOM 723 N N . LYS A 1 92 ? 3.214 -4.804 11.325 1.00 90.75 92 LYS A N 1
ATOM 724 C CA . LYS A 1 92 ? 2.596 -5.743 12.278 1.00 90.75 92 LYS A CA 1
ATOM 725 C C . LYS A 1 92 ? 1.066 -5.877 12.120 1.00 90.75 92 LYS A C 1
ATOM 727 O O . LYS A 1 92 ? 0.616 -7.020 12.071 1.00 90.75 92 LYS A O 1
ATOM 732 N N . PRO A 1 93 ? 0.271 -4.793 12.006 1.00 91.50 93 PRO A N 1
ATOM 733 C CA . PRO A 1 93 ? -1.185 -4.891 11.860 1.00 91.50 93 PRO A CA 1
ATOM 734 C C . PRO A 1 93 ? -1.629 -5.555 10.550 1.00 91.50 93 PRO A C 1
ATOM 736 O O . PRO A 1 93 ? -2.710 -6.128 10.483 1.00 91.50 93 PRO A O 1
ATOM 739 N N . PHE A 1 94 ? -0.780 -5.528 9.522 1.00 92.62 94 PHE A N 1
ATOM 740 C CA . PHE A 1 94 ? -1.098 -6.019 8.182 1.00 92.62 94 PHE A CA 1
ATOM 741 C C . PHE A 1 94 ? -0.566 -7.439 7.927 1.00 92.62 94 PHE A C 1
ATOM 743 O O . PHE A 1 94 ? -0.803 -8.002 6.865 1.00 92.62 94 PHE A O 1
ATOM 750 N N . MET A 1 95 ? 0.138 -8.058 8.882 1.00 92.31 95 MET A N 1
ATOM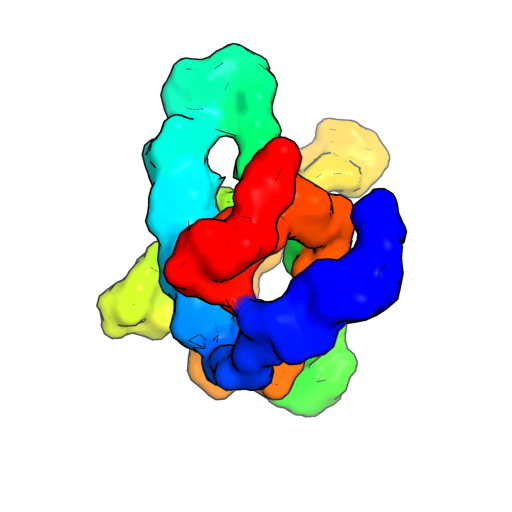 751 C CA . MET A 1 95 ? 0.780 -9.368 8.685 1.00 92.31 95 MET A CA 1
ATOM 752 C C . MET A 1 95 ? -0.214 -10.492 8.371 1.00 92.31 95 MET A C 1
ATOM 754 O O . MET A 1 95 ? 0.071 -11.338 7.522 1.00 92.31 95 MET A O 1
ATOM 758 N N . TYR A 1 96 ? -1.382 -10.499 9.019 1.00 92.56 96 TYR A N 1
ATOM 759 C CA . TYR A 1 96 ? -2.442 -11.467 8.725 1.00 92.56 96 TYR A CA 1
ATOM 760 C C . TYR A 1 96 ? -2.900 -11.348 7.268 1.00 92.56 96 TYR A C 1
ATOM 762 O O . TYR A 1 96 ? -2.909 -12.332 6.535 1.00 92.56 96 TYR A O 1
ATOM 770 N N . LEU A 1 97 ? -3.171 -10.120 6.825 1.00 92.56 97 LEU A N 1
ATOM 771 C CA . LEU A 1 97 ? -3.572 -9.805 5.457 1.00 92.56 97 LEU A CA 1
ATOM 772 C C . LEU A 1 97 ? -2.491 -10.185 4.430 1.00 92.56 97 LEU A C 1
ATOM 774 O O . LEU A 1 97 ? -2.780 -10.849 3.440 1.00 92.56 97 LEU A O 1
ATOM 778 N N . LEU A 1 98 ? -1.236 -9.800 4.673 1.00 93.12 98 LEU A N 1
ATOM 779 C CA . LEU A 1 98 ? -0.119 -10.035 3.748 1.00 93.12 98 LEU A CA 1
ATOM 780 C C . LEU A 1 98 ? 0.297 -11.508 3.653 1.00 93.12 98 LEU A C 1
ATOM 782 O O . LEU A 1 98 ? 0.925 -11.909 2.678 1.00 93.12 98 LEU A O 1
ATOM 786 N N . SER A 1 99 ? -0.038 -12.313 4.660 1.00 92.75 99 SER A N 1
ATOM 787 C CA . SER A 1 99 ? 0.248 -13.751 4.688 1.00 92.75 99 SER A CA 1
ATOM 788 C C . SER A 1 99 ? -0.918 -14.619 4.215 1.00 92.75 99 SER A C 1
ATOM 790 O O . SER A 1 99 ? -0.857 -15.841 4.367 1.00 92.75 99 SER A O 1
ATOM 792 N N . ASP A 1 100 ? -1.977 -14.003 3.678 1.00 90.19 100 ASP A N 1
ATOM 793 C CA . ASP A 1 100 ? -3.239 -14.659 3.321 1.00 90.19 100 ASP A CA 1
ATOM 794 C C . ASP A 1 100 ? -3.803 -15.488 4.499 1.00 90.19 100 ASP A C 1
ATOM 796 O O . ASP A 1 100 ? -4.228 -16.634 4.356 1.00 90.19 100 ASP A O 1
ATOM 800 N N . GLY A 1 101 ? -3.739 -14.913 5.704 1.00 90.00 101 GLY A N 1
ATOM 801 C CA . GLY A 1 101 ? -4.307 -15.458 6.935 1.00 90.00 101 GLY A CA 1
ATOM 802 C C . GLY A 1 101 ? -3.419 -16.422 7.728 1.00 90.00 101 GLY A C 1
ATOM 803 O O . GLY A 1 101 ? -3.853 -16.931 8.761 1.00 90.00 101 GLY A O 1
ATOM 804 N N . LYS A 1 102 ? -2.181 -16.685 7.293 1.00 89.88 102 LYS A N 1
ATOM 805 C CA . LYS A 1 102 ? -1.285 -17.651 7.964 1.00 89.88 102 LYS A CA 1
ATOM 806 C C . LYS A 1 102 ? -0.663 -17.122 9.253 1.00 89.88 102 LYS A C 1
ATOM 808 O O . LYS A 1 102 ? -0.485 -17.867 10.216 1.00 89.88 102 LYS A O 1
ATOM 813 N N . ILE A 1 103 ? -0.313 -15.840 9.279 1.00 89.62 103 ILE A N 1
ATOM 814 C CA . ILE A 1 103 ? 0.298 -15.193 10.438 1.00 89.62 103 ILE A CA 1
ATOM 815 C C . ILE A 1 103 ? -0.819 -14.562 11.267 1.00 89.62 103 ILE A C 1
ATOM 817 O O . ILE A 1 103 ? -1.317 -13.489 10.940 1.00 89.62 103 ILE A O 1
ATOM 821 N N . ALA A 1 104 ? -1.208 -15.239 12.345 1.00 79.88 104 ALA A N 1
ATOM 822 C CA . ALA A 1 104 ? -2.176 -14.717 13.306 1.00 79.88 104 ALA A CA 1
ATOM 823 C C . ALA A 1 104 ? -1.631 -13.510 14.101 1.00 79.88 104 ALA A C 1
ATOM 825 O O . ALA A 1 104 ? -0.411 -13.385 14.284 1.00 79.88 104 ALA A O 1
ATOM 826 N N . PHE A 1 105 ? -2.568 -12.671 14.563 1.00 68.44 105 PHE A N 1
ATOM 827 C CA . PHE A 1 105 ? -2.354 -11.459 15.364 1.00 68.44 105 PHE A CA 1
ATOM 828 C C . PHE A 1 105 ? -1.679 -11.731 16.716 1.00 68.44 105 PHE A C 1
ATOM 830 O O . PHE A 1 105 ? -2.025 -12.746 17.363 1.00 68.44 105 PHE A O 1
#

Radius of gyration: 13.98 Å; chains: 1; bounding box: 29×39×29 Å

pLDDT: mean 93.34, std 4.67, range [68.44, 98.06]